Protein AF-A0A735GF55-F1 (afdb_monomer_lite)

Sequence (77 aa):
MSSFYYIQPDLKNDTNASFLNALEIFSNKKQMQVYAIKNPLGENKYNYDRDDILVLLSPGYKITFVSFDVDEEEFND

Organism: NCBI:txid593905

Foldseek 3Di:
DDQLEEEDPPLDDPLCPVVNVVVSVVCRVVVWRKYKAQDPDPDPPDDDPDSQWIWIDTPPDDIDIDGSDPPPVVVVD

Radius of gyration: 13.3 Å; chains: 1; bounding box: 25×29×39 Å

pLDDT: mean 83.46, std 14.73, range [45.69, 97.06]

Structure (mmCIF, N/CA/C/O backbone):
data_AF-A0A735GF55-F1
#
_entry.id   AF-A0A735GF55-F1
#
loop_
_atom_site.group_PDB
_atom_site.id
_atom_site.type_symbol
_atom_site.label_atom_id
_atom_site.label_alt_id
_atom_site.label_comp_id
_atom_site.label_asym_id
_atom_site.label_entity_id
_atom_site.label_seq_id
_atom_site.pdbx_PDB_ins_code
_atom_site.Cartn_x
_atom_site.Cartn_y
_atom_site.Cartn_z
_atom_site.occupancy
_atom_site.B_iso_or_equiv
_atom_site.auth_seq_id
_atom_site.auth_comp_id
_atom_site.auth_asym_id
_atom_site.auth_atom_id
_atom_site.pdbx_PDB_model_num
ATOM 1 N N . MET A 1 1 ? -0.405 10.252 20.093 1.00 45.97 1 MET A N 1
ATOM 2 C CA . MET A 1 1 ? -1.430 10.143 19.035 1.00 45.97 1 MET A CA 1
ATOM 3 C C . MET A 1 1 ? -1.263 8.782 18.389 1.00 45.97 1 MET A C 1
ATOM 5 O O . MET A 1 1 ? -0.159 8.485 17.958 1.00 45.97 1 MET A O 1
ATOM 9 N N . SER A 1 2 ? -2.292 7.939 18.396 1.00 66.06 2 SER A N 1
ATOM 10 C CA . SER A 1 2 ? -2.302 6.692 17.624 1.00 66.06 2 SER A CA 1
ATOM 11 C C . SER A 1 2 ? -2.707 7.018 16.185 1.00 66.06 2 SER A C 1
ATOM 13 O O . SER A 1 2 ? -3.775 7.591 15.981 1.00 66.06 2 SER A O 1
ATOM 15 N N . SER A 1 3 ? -1.8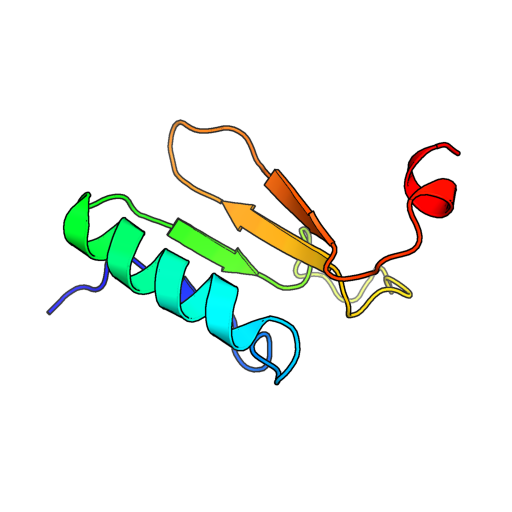53 6.706 15.210 1.00 87.19 3 SER A N 1
ATOM 16 C CA . SER A 1 3 ? -2.199 6.804 13.787 1.00 87.19 3 SER A CA 1
ATOM 17 C C . SER A 1 3 ? -3.064 5.606 13.394 1.00 87.19 3 SER A C 1
ATOM 19 O O . SER A 1 3 ? -2.774 4.487 13.814 1.00 87.19 3 SER A O 1
ATOM 21 N N . PHE A 1 4 ? -4.094 5.825 12.576 1.00 95.69 4 PHE A N 1
ATOM 22 C CA . PHE A 1 4 ? -4.869 4.741 11.952 1.00 95.69 4 PHE A CA 1
ATOM 23 C C . PHE A 1 4 ? -4.189 4.187 10.692 1.00 95.69 4 PHE A C 1
ATOM 25 O O . PHE A 1 4 ? -4.755 3.365 9.974 1.00 95.69 4 PHE A O 1
ATOM 32 N N . TYR A 1 5 ? -2.967 4.633 10.412 1.00 96.25 5 TYR A N 1
ATOM 33 C CA . TYR A 1 5 ? -2.196 4.245 9.249 1.00 96.25 5 TYR A CA 1
ATOM 34 C C . TYR A 1 5 ? -0.878 3.602 9.651 1.00 96.25 5 TYR A C 1
ATOM 36 O O . TYR A 1 5 ? -0.142 4.138 10.481 1.00 96.25 5 TYR A O 1
ATOM 44 N N . TYR A 1 6 ? -0.566 2.486 9.008 1.00 95.50 6 TYR A N 1
ATOM 45 C CA . TYR A 1 6 ? 0.754 1.886 9.020 1.00 95.50 6 TYR A CA 1
ATOM 46 C C . TYR A 1 6 ? 1.249 1.718 7.589 1.00 95.50 6 TYR A C 1
ATOM 48 O O . TYR A 1 6 ? 0.524 1.227 6.724 1.00 95.50 6 TYR A O 1
ATOM 56 N N . ILE A 1 7 ? 2.511 2.064 7.381 1.00 94.06 7 ILE A N 1
ATOM 57 C CA . ILE A 1 7 ? 3.250 1.770 6.165 1.00 94.06 7 ILE A CA 1
ATOM 58 C C . ILE A 1 7 ? 4.505 0.987 6.541 1.00 94.06 7 ILE A C 1
ATOM 60 O O . ILE A 1 7 ? 5.223 1.362 7.471 1.00 94.06 7 ILE A O 1
ATOM 64 N N . GLN A 1 8 ? 4.759 -0.108 5.830 1.00 91.69 8 GLN A N 1
ATOM 65 C CA . GLN A 1 8 ? 6.007 -0.844 5.971 1.00 91.69 8 GLN A CA 1
ATOM 66 C C . GLN A 1 8 ? 7.197 0.066 5.608 1.00 91.69 8 GLN A C 1
ATOM 68 O O . GLN A 1 8 ? 7.114 0.801 4.619 1.00 91.69 8 GLN A O 1
ATOM 73 N N . PRO A 1 9 ? 8.305 0.033 6.374 1.00 89.00 9 PRO A N 1
ATOM 74 C CA . PRO A 1 9 ? 9.524 0.748 6.009 1.00 89.00 9 PRO A CA 1
ATOM 75 C C . PRO A 1 9 ? 9.943 0.461 4.563 1.00 89.00 9 PRO A C 1
ATOM 77 O O . PRO A 1 9 ? 9.756 -0.652 4.073 1.00 89.00 9 PRO A O 1
ATOM 80 N N . ASP A 1 10 ? 10.471 1.484 3.892 1.00 86.94 10 ASP A N 1
ATOM 81 C CA . ASP A 1 10 ? 10.986 1.426 2.515 1.00 86.94 10 ASP A CA 1
ATOM 82 C C . ASP A 1 10 ? 9.952 1.084 1.421 1.00 86.94 10 ASP A C 1
ATOM 84 O O . ASP A 1 10 ? 10.308 0.956 0.253 1.00 86.94 10 ASP A O 1
ATOM 88 N N . LEU A 1 11 ? 8.656 0.995 1.756 1.00 89.12 11 LEU A N 1
ATOM 89 C CA . LEU A 1 11 ? 7.589 0.774 0.768 1.00 89.12 11 LEU A CA 1
ATOM 90 C C . LEU A 1 11 ? 7.317 2.010 -0.103 1.00 89.12 11 LEU A C 1
ATOM 92 O O . LEU A 1 11 ? 6.891 1.897 -1.253 1.00 89.12 11 LEU A O 1
ATOM 96 N N . LYS A 1 12 ? 7.505 3.204 0.464 1.00 91.81 12 LYS A N 1
ATOM 97 C CA . LYS A 1 12 ? 7.198 4.467 -0.207 1.00 91.81 12 LYS A CA 1
ATOM 98 C C . LYS A 1 12 ? 8.331 4.862 -1.149 1.00 91.81 12 LYS A C 1
ATOM 100 O O . LYS A 1 12 ? 9.471 4.993 -0.715 1.00 91.81 12 LYS A O 1
AT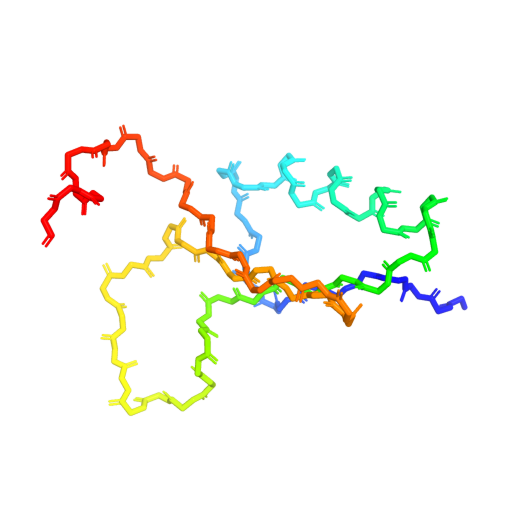OM 105 N N . ASN A 1 13 ? 7.987 5.138 -2.397 1.00 91.69 13 ASN A N 1
ATOM 106 C CA . ASN A 1 13 ? 8.876 5.639 -3.440 1.00 91.69 13 ASN A CA 1
ATOM 107 C C . ASN A 1 13 ? 8.190 6.776 -4.217 1.00 91.69 13 ASN A C 1
ATOM 109 O O . ASN A 1 13 ? 7.047 7.136 -3.926 1.00 91.69 13 ASN A O 1
ATOM 113 N N . ASP A 1 14 ? 8.878 7.353 -5.201 1.00 92.56 14 ASP A N 1
ATOM 114 C CA . ASP A 1 14 ? 8.353 8.486 -5.974 1.00 92.56 14 ASP A CA 1
ATOM 115 C C . ASP A 1 14 ? 7.082 8.135 -6.768 1.00 92.56 14 ASP A C 1
ATOM 117 O O . ASP A 1 14 ? 6.205 8.985 -6.932 1.00 92.56 14 ASP A O 1
ATOM 121 N N . THR A 1 15 ? 6.937 6.877 -7.191 1.00 90.62 15 THR A N 1
ATOM 122 C CA . THR A 1 15 ? 5.785 6.389 -7.962 1.00 90.62 15 THR A CA 1
ATOM 123 C C . THR A 1 15 ? 4.515 6.311 -7.113 1.00 90.62 15 THR A C 1
ATOM 125 O O . THR A 1 15 ? 3.449 6.750 -7.541 1.00 90.62 15 THR A O 1
ATOM 128 N N . ASN A 1 16 ? 4.608 5.787 -5.887 1.00 92.19 16 ASN A N 1
ATOM 129 C CA . ASN A 1 16 ? 3.444 5.508 -5.036 1.00 92.19 16 ASN A CA 1
ATOM 130 C C . ASN A 1 16 ? 3.218 6.537 -3.908 1.00 92.19 16 ASN A C 1
ATOM 132 O O . ASN A 1 16 ? 2.217 6.465 -3.184 1.00 92.19 16 ASN A O 1
ATOM 136 N N . ALA A 1 17 ? 4.111 7.522 -3.750 1.00 94.31 17 ALA A N 1
ATOM 137 C CA . ALA A 1 17 ? 4.068 8.486 -2.651 1.00 94.31 17 ALA A CA 1
ATOM 138 C C . ALA A 1 17 ? 2.745 9.255 -2.559 1.00 94.31 17 ALA A C 1
ATOM 140 O O . ALA A 1 17 ? 2.229 9.455 -1.456 1.00 94.31 17 ALA A O 1
ATOM 141 N N . SER A 1 18 ? 2.199 9.694 -3.695 1.00 95.19 18 SER A N 1
ATOM 142 C CA . SER A 1 18 ? 0.944 10.453 -3.750 1.00 95.19 18 SER A CA 1
ATOM 143 C C . SER A 1 18 ? -0.237 9.625 -3.235 1.00 95.19 18 SER A C 1
ATOM 145 O O . SER A 1 18 ? -1.008 10.102 -2.398 1.00 95.19 18 SER A O 1
ATOM 147 N N . PHE A 1 19 ? -0.326 8.363 -3.659 1.00 95.19 19 PHE A N 1
ATOM 148 C CA . PHE A 1 19 ? -1.344 7.412 -3.227 1.00 95.19 19 PHE A CA 1
ATOM 149 C C . PHE A 1 19 ? -1.246 7.116 -1.726 1.00 95.19 19 PHE A C 1
ATOM 151 O O . PHE A 1 19 ? -2.235 7.243 -1.006 1.00 95.19 19 PHE A O 1
ATOM 158 N N . LEU A 1 20 ? -0.048 6.794 -1.229 1.00 95.38 20 LEU A N 1
ATOM 159 C CA . LEU A 1 20 ? 0.175 6.457 0.182 1.00 95.38 20 LEU A CA 1
ATOM 160 C C . LEU A 1 20 ? -0.109 7.640 1.119 1.00 95.38 20 LEU A C 1
ATOM 162 O O . LEU A 1 20 ? -0.689 7.451 2.187 1.00 95.38 20 LEU A O 1
ATOM 166 N N . ASN A 1 21 ? 0.230 8.867 0.705 1.00 96.31 21 ASN A N 1
ATOM 167 C CA . ASN A 1 21 ? -0.127 10.083 1.444 1.00 96.31 21 ASN A CA 1
ATOM 168 C C . ASN A 1 21 ? -1.649 10.281 1.514 1.00 96.31 21 ASN A C 1
ATOM 170 O O . ASN A 1 21 ? -2.192 10.626 2.564 1.00 96.31 21 ASN A O 1
ATOM 174 N N . ALA A 1 22 ? -2.356 10.065 0.400 1.00 96.88 22 ALA A N 1
ATOM 175 C CA . ALA A 1 22 ? -3.812 10.159 0.377 1.00 96.88 22 ALA A CA 1
ATOM 176 C C . ALA A 1 22 ? -4.460 9.092 1.275 1.00 96.88 22 ALA A C 1
ATOM 178 O O . ALA A 1 22 ? -5.438 9.382 1.970 1.00 96.88 22 ALA A O 1
ATOM 179 N N . LEU A 1 23 ? -3.887 7.885 1.308 1.00 95.56 23 LEU A N 1
ATOM 180 C CA . LEU A 1 23 ? -4.343 6.785 2.153 1.00 95.56 23 LEU A CA 1
ATOM 181 C C . LEU A 1 23 ? -4.190 7.098 3.647 1.00 95.56 23 LEU A C 1
ATOM 183 O O . LEU A 1 23 ? -5.099 6.815 4.426 1.00 95.56 23 LEU A O 1
ATOM 187 N N . GLU A 1 24 ? -3.079 7.725 4.041 1.00 96.62 24 GLU A N 1
ATOM 188 C CA . GLU A 1 24 ? -2.846 8.186 5.414 1.00 96.62 24 GLU A CA 1
ATOM 189 C C . GLU A 1 24 ? -3.873 9.237 5.853 1.00 96.62 24 GLU A C 1
ATOM 191 O O . GLU A 1 24 ? -4.422 9.179 6.957 1.00 96.62 24 GLU A O 1
ATOM 196 N N . ILE A 1 25 ? -4.166 10.206 4.984 1.00 97.06 25 ILE A N 1
ATOM 197 C CA . ILE A 1 25 ? -5.185 11.223 5.262 1.00 97.06 25 ILE A CA 1
ATOM 198 C C . ILE A 1 25 ? -6.560 10.557 5.387 1.00 97.06 25 ILE A C 1
ATOM 200 O O . ILE A 1 25 ? -7.331 10.875 6.297 1.00 97.06 25 ILE A O 1
ATOM 204 N N . PHE A 1 26 ? -6.874 9.623 4.487 1.00 95.94 26 PHE A N 1
ATOM 205 C CA . PHE A 1 26 ? -8.135 8.893 4.482 1.00 95.94 26 PHE A CA 1
ATOM 206 C C . PHE A 1 26 ? -8.338 8.065 5.755 1.00 95.94 26 PHE A C 1
ATOM 208 O O . PHE A 1 26 ? -9.384 8.197 6.396 1.00 95.94 26 PHE A O 1
ATOM 215 N N . SER A 1 27 ? -7.356 7.248 6.141 1.00 96.25 27 SER A N 1
ATOM 216 C CA . SER A 1 27 ? -7.440 6.354 7.302 1.00 96.25 27 SER A CA 1
ATOM 217 C C . SER A 1 27 ? -7.646 7.140 8.595 1.00 96.25 27 SER A C 1
ATOM 219 O O . SER A 1 27 ? -8.546 6.826 9.374 1.00 96.25 27 SER A O 1
ATOM 221 N N . ASN A 1 28 ? -6.910 8.240 8.775 1.00 96.00 28 ASN A N 1
ATOM 222 C CA . ASN A 1 28 ? -7.048 9.107 9.939 1.00 96.00 28 ASN A CA 1
ATOM 223 C C . ASN A 1 28 ? -8.383 9.865 9.943 1.00 96.00 28 ASN A C 1
ATOM 225 O O . ASN A 1 28 ? -9.044 9.936 10.978 1.00 96.00 28 ASN A O 1
ATOM 229 N N . LYS A 1 29 ? -8.840 10.373 8.788 1.00 96.69 29 LYS A N 1
ATOM 230 C CA . LYS A 1 29 ? -10.147 11.044 8.666 1.00 96.69 29 LYS A CA 1
ATOM 231 C C . LYS A 1 29 ? -11.316 10.099 8.952 1.00 96.69 29 LYS A C 1
ATOM 233 O O . LYS A 1 29 ? -12.336 10.531 9.483 1.00 96.69 29 LYS A O 1
ATOM 238 N N . LYS A 1 30 ? -11.199 8.831 8.555 1.00 95.44 30 LYS A N 1
ATOM 239 C CA . LYS A 1 30 ? -12.238 7.808 8.732 1.00 95.44 30 LYS A CA 1
ATOM 240 C C . LYS A 1 30 ? -12.101 7.008 10.023 1.00 95.44 30 LYS A C 1
ATOM 242 O O . LYS A 1 30 ? -12.988 6.209 10.298 1.00 95.44 30 LYS A O 1
ATOM 247 N N . GLN A 1 31 ? -11.027 7.219 10.787 1.00 95.38 31 GLN A N 1
ATOM 248 C CA . GLN A 1 31 ? -10.665 6.392 11.943 1.00 95.38 31 GLN A CA 1
ATOM 249 C C . GLN A 1 31 ? -10.655 4.896 11.596 1.00 95.38 31 GLN A C 1
ATOM 251 O O . GLN A 1 31 ? -11.125 4.047 12.352 1.00 95.38 31 GLN A O 1
ATOM 256 N N . MET A 1 32 ? -10.155 4.584 10.401 1.00 94.88 32 MET A N 1
ATOM 257 C CA . MET A 1 32 ? -10.120 3.238 9.851 1.00 94.88 32 MET A CA 1
ATOM 258 C C . MET A 1 32 ? -8.686 2.756 9.851 1.00 94.88 32 MET A C 1
ATOM 260 O O . MET A 1 32 ? -7.845 3.354 9.189 1.00 94.88 32 MET A O 1
ATOM 264 N N . GLN A 1 33 ? -8.425 1.656 10.550 1.00 96.56 33 GLN A N 1
ATOM 265 C CA . GLN A 1 33 ? -7.100 1.063 10.555 1.00 96.56 33 GLN A CA 1
ATOM 266 C C . GLN A 1 33 ? -6.751 0.529 9.160 1.00 96.56 33 GLN A C 1
ATOM 268 O O . GLN A 1 33 ? -7.447 -0.345 8.639 1.00 96.56 33 GLN A O 1
ATOM 273 N N . VAL A 1 34 ? -5.670 1.040 8.578 1.00 96.38 34 VAL A N 1
ATOM 274 C CA . VAL A 1 34 ? -5.155 0.627 7.270 1.00 96.38 34 VAL A CA 1
ATOM 275 C C . VAL A 1 34 ? -3.666 0.319 7.377 1.00 96.38 34 VAL A C 1
ATOM 277 O O . VAL A 1 34 ? -2.911 1.071 7.995 1.00 96.38 34 VAL A O 1
ATOM 280 N N . TYR A 1 35 ? -3.252 -0.783 6.761 1.00 95.25 35 TYR A N 1
ATOM 281 C CA . TYR A 1 35 ? -1.861 -1.205 6.647 1.00 95.25 35 TYR A CA 1
ATOM 282 C C . TYR A 1 35 ? -1.485 -1.296 5.169 1.00 95.25 35 TYR A C 1
ATOM 284 O O . TYR A 1 35 ? -2.213 -1.923 4.401 1.00 95.25 35 TYR A O 1
ATOM 292 N N . ALA A 1 36 ? -0.355 -0.705 4.792 1.00 94.19 36 ALA A N 1
ATOM 293 C CA . ALA A 1 36 ? 0.275 -0.876 3.488 1.00 94.19 36 ALA A CA 1
ATOM 294 C C . ALA A 1 36 ? 1.58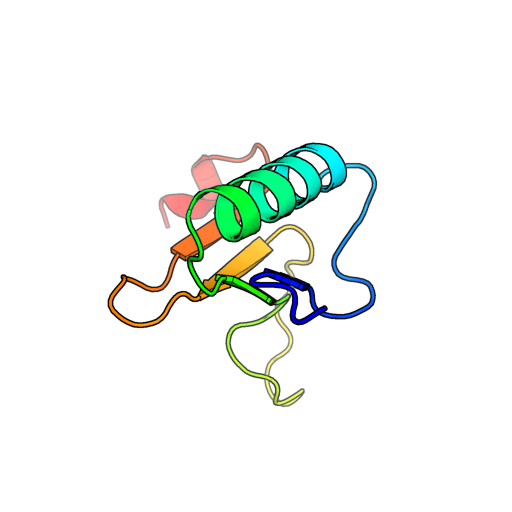7 -1.654 3.658 1.00 94.19 36 ALA A C 1
ATOM 296 O O . ALA A 1 36 ? 2.472 -1.218 4.402 1.00 94.19 36 ALA A O 1
ATOM 297 N N . ILE A 1 37 ? 1.702 -2.807 2.996 1.00 91.38 37 ILE A N 1
ATOM 298 C CA . ILE A 1 37 ? 2.866 -3.707 3.075 1.00 91.3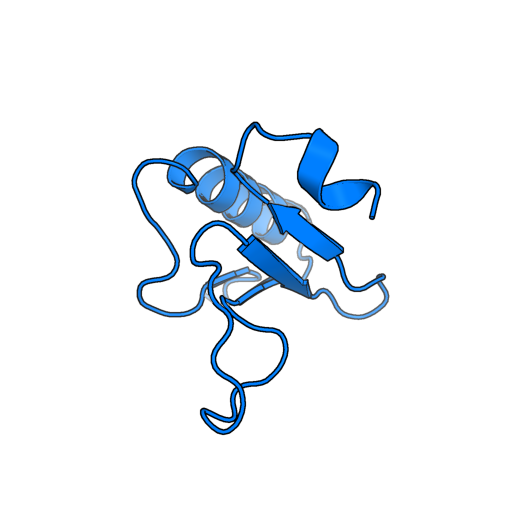8 37 ILE A CA 1
ATOM 299 C C . ILE A 1 37 ? 3.341 -4.108 1.674 1.00 91.38 37 ILE A C 1
ATOM 301 O O . ILE A 1 37 ? 2.542 -4.118 0.741 1.00 91.38 37 ILE A O 1
ATOM 305 N N . LYS A 1 38 ? 4.630 -4.441 1.528 1.00 84.38 38 LYS A N 1
ATOM 306 C CA . LYS A 1 38 ? 5.237 -4.787 0.229 1.00 84.38 38 LYS A CA 1
ATOM 307 C C 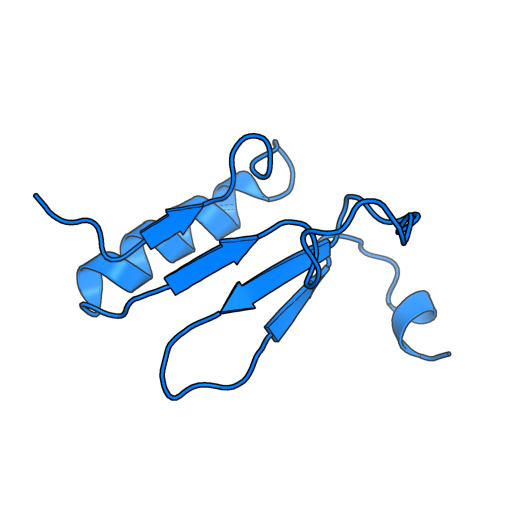. LYS A 1 38 ? 4.739 -6.136 -0.288 1.00 84.38 38 LYS A C 1
ATOM 309 O O . LYS A 1 38 ? 4.260 -6.233 -1.404 1.00 84.38 38 LYS A O 1
ATOM 314 N N . ASN A 1 39 ? 4.775 -7.157 0.567 1.00 74.06 39 ASN A N 1
ATOM 315 C CA . ASN A 1 39 ? 4.445 -8.532 0.197 1.00 74.06 39 ASN A CA 1
ATOM 316 C C . ASN A 1 39 ? 3.420 -9.126 1.173 1.00 74.06 39 ASN A C 1
ATOM 318 O O . ASN A 1 39 ? 3.491 -8.844 2.372 1.00 74.06 39 ASN A O 1
ATOM 322 N N . PRO A 1 40 ? 2.496 -9.986 0.702 1.00 61.97 40 PRO A N 1
ATOM 323 C CA . PRO A 1 40 ? 1.476 -10.605 1.553 1.00 61.97 40 PRO A CA 1
ATOM 324 C C . PRO A 1 40 ? 2.071 -11.564 2.596 1.00 61.97 40 PRO A C 1
ATOM 326 O O . PRO A 1 40 ? 1.444 -11.831 3.619 1.00 61.97 40 PRO A O 1
ATOM 329 N N . LEU A 1 41 ? 3.281 -12.076 2.350 1.00 62.16 41 LEU A N 1
ATOM 330 C CA . LEU A 1 41 ? 4.011 -12.969 3.242 1.00 62.16 41 LEU A CA 1
ATOM 331 C C . LEU A 1 41 ? 5.335 -12.308 3.636 1.00 62.16 41 LEU A C 1
ATOM 333 O O . LEU A 1 41 ? 6.137 -11.963 2.774 1.00 62.16 41 LEU A O 1
ATOM 337 N N . GLY A 1 42 ? 5.573 -12.157 4.940 1.00 58.06 42 GLY A N 1
ATOM 338 C CA . GLY A 1 42 ? 6.835 -11.639 5.487 1.00 58.06 42 GLY A CA 1
ATOM 339 C C . GLY A 1 42 ? 7.981 -12.659 5.495 1.00 58.06 42 GLY A C 1
ATOM 340 O O . GLY A 1 42 ? 9.067 -12.354 5.981 1.00 58.06 42 GLY A O 1
ATOM 341 N N . GLU A 1 43 ? 7.751 -13.877 4.997 1.00 59.53 43 GLU A N 1
ATOM 342 C CA . GLU A 1 43 ? 8.807 -14.875 4.837 1.00 59.53 43 GLU A CA 1
ATOM 343 C C . GLU A 1 43 ? 9.570 -14.641 3.528 1.00 59.53 43 GLU A C 1
ATOM 345 O O . GLU A 1 43 ? 9.013 -14.795 2.443 1.00 59.53 43 GLU A O 1
ATOM 350 N N . ASN A 1 44 ? 10.884 -14.413 3.627 1.00 59.94 44 ASN A N 1
ATOM 351 C CA . ASN A 1 44 ? 11.826 -14.360 2.492 1.00 59.94 44 ASN A CA 1
ATOM 352 C C . ASN A 1 44 ? 11.989 -15.707 1.753 1.00 59.94 44 ASN A C 1
ATOM 354 O O . ASN A 1 44 ? 12.936 -15.899 0.996 1.00 59.94 44 ASN A O 1
ATOM 358 N N . LYS A 1 45 ? 11.112 -16.685 2.008 1.00 62.62 45 LYS A N 1
ATOM 359 C CA . LYS A 1 45 ? 11.124 -17.979 1.322 1.00 62.62 45 LYS A CA 1
ATOM 360 C C . LYS A 1 45 ? 10.638 -17.854 -0.125 1.00 62.62 45 LYS A C 1
ATOM 362 O O . LYS A 1 45 ? 10.977 -18.698 -0.949 1.00 62.62 45 LYS A O 1
ATOM 367 N N . TYR A 1 46 ? 9.869 -16.806 -0.418 1.00 61.41 46 TYR A N 1
ATOM 368 C CA . TYR A 1 46 ? 9.347 -16.510 -1.744 1.00 61.41 46 TYR A CA 1
ATOM 369 C C . TYR A 1 46 ? 9.898 -15.166 -2.208 1.00 61.41 46 TYR A C 1
ATOM 371 O O . TYR A 1 46 ? 9.631 -14.133 -1.594 1.00 61.41 46 TYR A O 1
ATOM 379 N N . ASN A 1 47 ? 10.674 -15.197 -3.288 1.00 60.41 47 ASN A N 1
ATOM 380 C CA . ASN A 1 47 ? 11.065 -13.990 -3.998 1.00 60.41 47 ASN A CA 1
ATOM 381 C C . ASN A 1 47 ? 9.942 -13.647 -4.971 1.00 60.41 47 ASN A C 1
ATOM 383 O O . ASN A 1 47 ? 9.625 -14.441 -5.855 1.00 60.41 47 ASN A O 1
ATOM 387 N N . TYR A 1 48 ? 9.336 -12.484 -4.772 1.00 67.31 48 TYR A N 1
ATOM 388 C CA . TYR A 1 48 ? 8.436 -11.885 -5.744 1.00 67.31 48 TYR A CA 1
ATOM 389 C C . TYR A 1 48 ? 9.288 -10.997 -6.647 1.00 67.31 48 TYR A C 1
ATOM 391 O O . TYR A 1 48 ? 10.035 -10.165 -6.140 1.00 67.31 48 TYR A O 1
ATOM 399 N N . ASP A 1 49 ? 9.191 -11.177 -7.961 1.00 65.88 49 ASP A N 1
ATOM 400 C CA . ASP A 1 49 ? 9.954 -10.402 -8.956 1.00 65.88 49 ASP A CA 1
ATOM 401 C C . ASP A 1 49 ? 9.291 -9.042 -9.265 1.00 65.88 49 ASP A C 1
ATOM 403 O O . ASP A 1 49 ? 9.382 -8.508 -10.363 1.00 65.88 49 ASP A O 1
ATOM 407 N N . ARG A 1 50 ? 8.530 -8.519 -8.296 1.00 68.00 50 ARG A N 1
ATOM 408 C CA . ARG A 1 50 ? 7.664 -7.343 -8.424 1.00 68.00 50 ARG A CA 1
ATOM 409 C C . ARG A 1 50 ? 7.865 -6.440 -7.218 1.00 68.00 50 ARG A C 1
ATOM 411 O O . ARG A 1 50 ? 7.544 -6.816 -6.090 1.00 68.00 50 ARG A O 1
ATOM 418 N N . ASP A 1 51 ? 8.375 -5.242 -7.474 1.00 73.56 51 ASP A N 1
ATOM 419 C CA . ASP A 1 51 ? 8.573 -4.182 -6.476 1.00 73.56 51 ASP A CA 1
ATOM 420 C C . ASP A 1 51 ? 7.531 -3.052 -6.601 1.00 73.56 51 ASP A C 1
ATOM 422 O O . ASP A 1 51 ? 7.494 -2.131 -5.783 1.00 73.56 51 ASP A O 1
ATOM 426 N N . ASP A 1 52 ? 6.678 -3.133 -7.620 1.00 79.75 52 ASP A N 1
ATOM 427 C CA . ASP A 1 52 ? 5.622 -2.190 -7.994 1.00 79.75 52 ASP A CA 1
ATOM 428 C C . ASP A 1 52 ? 4.269 -2.502 -7.335 1.00 79.75 52 ASP A C 1
ATOM 430 O O . ASP A 1 52 ? 3.326 -1.724 -7.471 1.00 79.75 52 ASP A O 1
ATOM 434 N N . ILE A 1 53 ? 4.160 -3.626 -6.624 1.00 84.94 53 ILE A N 1
ATOM 435 C CA . ILE A 1 53 ? 2.924 -4.070 -5.980 1.00 84.94 53 ILE A CA 1
ATOM 436 C C . ILE A 1 53 ? 2.982 -3.768 -4.483 1.00 84.94 53 ILE A C 1
ATOM 438 O O . ILE A 1 53 ? 4.001 -3.956 -3.819 1.00 84.94 53 ILE A O 1
ATOM 442 N N . LEU A 1 54 ? 1.853 -3.335 -3.925 1.00 89.75 54 LEU A N 1
ATOM 443 C CA . LEU A 1 54 ? 1.625 -3.342 -2.486 1.00 89.75 54 LEU A CA 1
ATOM 444 C C . LEU A 1 54 ? 0.315 -4.028 -2.125 1.00 89.75 54 LEU A C 1
ATOM 446 O O . LEU A 1 54 ? -0.617 -4.131 -2.926 1.00 89.75 54 LEU A O 1
ATOM 450 N N . VAL A 1 55 ? 0.231 -4.452 -0.870 1.00 91.69 55 VAL A N 1
ATOM 451 C CA . VAL A 1 55 ? -0.965 -5.048 -0.282 1.00 91.69 55 VAL A CA 1
ATOM 452 C C . VAL A 1 55 ? -1.554 -4.090 0.742 1.00 91.69 55 VAL A C 1
ATOM 454 O O . VAL A 1 55 ? -0.867 -3.634 1.661 1.00 91.69 55 VAL A O 1
ATOM 457 N N . LEU A 1 56 ? -2.847 -3.810 0.597 1.00 94.06 56 LEU A N 1
ATOM 458 C CA . LEU A 1 56 ? -3.639 -3.071 1.567 1.00 94.06 56 LEU A CA 1
ATOM 459 C C . LEU A 1 56 ? -4.451 -4.025 2.432 1.00 94.06 56 LEU A C 1
ATOM 461 O O . LEU A 1 56 ? -5.197 -4.873 1.934 1.00 94.06 56 LEU A O 1
ATOM 465 N N . LEU A 1 57 ? -4.338 -3.830 3.742 1.00 94.56 57 LEU A N 1
ATOM 466 C CA . LEU A 1 57 ? -5.088 -4.571 4.745 1.00 94.56 57 LEU A CA 1
ATOM 467 C C . LEU A 1 57 ? -5.895 -3.596 5.598 1.00 94.56 57 LEU A C 1
ATOM 469 O O . LEU A 1 57 ? -5.376 -2.581 6.063 1.00 94.56 57 LEU A O 1
ATOM 473 N N . SER A 1 58 ? -7.158 -3.929 5.847 1.00 94.69 58 SER A N 1
ATOM 474 C CA . SER A 1 58 ? -7.992 -3.231 6.822 1.00 94.69 58 SER A CA 1
ATOM 475 C C . SER A 1 58 ? -8.938 -4.226 7.502 1.00 94.69 58 SER A C 1
ATOM 477 O O . SER A 1 58 ? -9.581 -5.018 6.805 1.00 94.69 58 SER A O 1
ATOM 479 N N . PRO A 1 59 ? -9.035 -4.238 8.846 1.00 93.56 59 PRO A N 1
ATOM 480 C CA . PRO A 1 59 ? -9.928 -5.151 9.553 1.00 93.56 59 PRO A CA 1
ATOM 481 C C . PRO A 1 59 ? -11.384 -5.007 9.091 1.00 93.56 59 PRO A C 1
ATOM 483 O O . PRO A 1 59 ? -11.924 -3.904 9.055 1.00 93.56 59 PRO A O 1
ATOM 486 N N . GLY A 1 60 ? -12.031 -6.129 8.763 1.00 94.69 60 GLY A N 1
ATOM 487 C CA . GLY A 1 60 ? -13.419 -6.150 8.284 1.00 94.69 60 GLY A CA 1
ATOM 488 C C . GLY A 1 60 ? -13.594 -5.879 6.784 1.00 94.69 60 GLY A C 1
ATOM 489 O O . GLY A 1 60 ? -14.729 -5.862 6.311 1.00 94.69 60 GLY A O 1
ATOM 490 N N . TYR A 1 61 ? -12.501 -5.714 6.033 1.00 93.31 61 TYR A N 1
ATOM 491 C CA . TYR A 1 61 ? -12.513 -5.500 4.584 1.00 93.31 61 TYR A CA 1
ATOM 492 C C . TYR A 1 61 ? -11.730 -6.588 3.842 1.00 93.31 61 TYR A C 1
ATOM 494 O O . TYR A 1 61 ? -11.018 -7.398 4.437 1.00 93.31 61 TYR A O 1
ATOM 502 N N . LYS A 1 62 ? -11.893 -6.616 2.515 1.00 92.94 62 LYS A N 1
ATOM 503 C CA . LYS A 1 62 ? -11.123 -7.497 1.632 1.00 92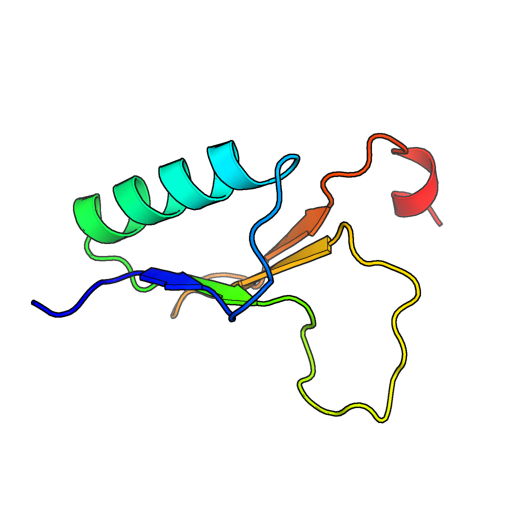.94 62 LYS A CA 1
ATOM 504 C C . LYS A 1 62 ? -9.654 -7.065 1.597 1.00 92.94 62 LYS A C 1
ATOM 506 O O . LYS A 1 62 ? -9.350 -5.883 1.734 1.00 92.94 62 LYS A O 1
ATOM 511 N N . ILE A 1 63 ? -8.774 -8.037 1.373 1.00 91.94 63 ILE A N 1
ATOM 512 C CA . ILE A 1 63 ? -7.370 -7.795 1.033 1.00 91.94 63 ILE A CA 1
ATOM 513 C C . ILE A 1 63 ? -7.325 -7.242 -0.392 1.00 91.94 63 ILE A C 1
ATOM 515 O O . ILE A 1 63 ? -7.960 -7.813 -1.281 1.00 91.94 63 ILE A O 1
ATOM 519 N N . THR A 1 64 ? -6.581 -6.157 -0.601 1.00 91.69 64 THR A N 1
ATOM 520 C CA . THR A 1 64 ? -6.460 -5.508 -1.913 1.00 91.69 64 THR A CA 1
ATOM 521 C C . THR A 1 64 ? -5.003 -5.467 -2.341 1.00 91.69 64 THR A C 1
ATOM 523 O O . THR A 1 64 ? -4.156 -4.995 -1.587 1.00 91.69 64 THR A O 1
ATOM 526 N N . PHE A 1 65 ? -4.732 -5.918 -3.561 1.00 89.38 65 PHE A N 1
ATOM 527 C CA . PHE A 1 65 ? -3.443 -5.757 -4.226 1.00 89.38 65 PHE A CA 1
ATOM 528 C C . PHE A 1 65 ? -3.516 -4.530 -5.129 1.00 89.38 65 PHE A C 1
ATOM 530 O O . PHE A 1 65 ? -4.504 -4.344 -5.839 1.00 89.38 65 PHE A O 1
ATOM 537 N N . VAL A 1 66 ? -2.500 -3.679 -5.063 1.00 89.50 66 VAL A N 1
ATOM 538 C CA . VAL A 1 66 ? -2.391 -2.467 -5.876 1.00 89.50 66 VAL A CA 1
ATOM 539 C C . VAL A 1 66 ? -1.056 -2.535 -6.595 1.00 89.50 66 VAL A C 1
ATOM 541 O O . VAL A 1 66 ? -0.025 -2.507 -5.929 1.00 89.50 66 VAL A O 1
ATOM 544 N N . SER A 1 67 ? -1.085 -2.644 -7.922 1.00 87.75 67 SER A N 1
ATOM 545 C CA . SER A 1 67 ? 0.093 -2.420 -8.762 1.00 87.75 67 SER A CA 1
ATOM 546 C C . SER A 1 67 ? 0.134 -0.953 -9.179 1.00 87.75 67 SER A C 1
ATOM 548 O O . SER A 1 67 ? -0.907 -0.328 -9.400 1.00 87.75 67 SER A O 1
ATOM 550 N N . PHE A 1 68 ? 1.343 -0.405 -9.230 1.00 86.06 68 PHE A N 1
ATOM 551 C CA . PHE A 1 68 ? 1.628 0.908 -9.807 1.00 86.06 68 PHE A CA 1
ATOM 552 C C . PHE A 1 68 ? 2.296 0.803 -11.182 1.00 86.06 68 PHE A C 1
ATOM 554 O O . PHE A 1 68 ? 2.754 1.822 -11.702 1.00 86.06 68 PHE A O 1
ATOM 561 N N . ASP A 1 69 ? 2.363 -0.402 -11.748 1.00 78.94 69 ASP A N 1
ATOM 562 C CA . ASP A 1 69 ? 2.767 -0.616 -13.129 1.00 78.94 69 ASP A CA 1
ATOM 563 C C . ASP A 1 69 ? 1.604 -0.309 -14.086 1.00 78.94 69 ASP A C 1
ATOM 565 O O . ASP A 1 69 ? 0.429 -0.320 -13.711 1.00 78.94 69 ASP A O 1
ATOM 569 N N . VAL A 1 70 ? 1.950 0.039 -15.320 1.00 65.31 70 VAL A N 1
ATOM 570 C CA . VAL A 1 70 ? 1.024 0.486 -16.368 1.00 65.31 70 VAL A CA 1
ATOM 571 C C . VAL A 1 70 ? 0.661 -0.665 -17.314 1.00 65.31 70 VAL A C 1
ATOM 573 O O . VAL A 1 70 ? -0.226 -0.505 -18.151 1.00 65.31 70 VAL A O 1
ATOM 576 N N . ASP A 1 71 ? 1.322 -1.819 -17.194 1.00 68.25 71 ASP A N 1
ATOM 577 C CA . ASP A 1 71 ? 1.115 -2.948 -18.098 1.00 68.25 71 ASP A CA 1
ATOM 578 C C . ASP A 1 71 ? -0.090 -3.810 -17.675 1.00 68.25 71 ASP A C 1
ATOM 580 O O . ASP A 1 71 ? 0.010 -4.777 -16.917 1.00 68.25 71 ASP A O 1
ATOM 584 N N . GLU A 1 72 ? -1.278 -3.422 -18.150 1.00 62.75 72 GLU A N 1
ATOM 585 C CA . GLU A 1 72 ? -2.536 -4.141 -17.898 1.00 62.75 72 GLU A CA 1
ATOM 586 C C . GLU A 1 72 ? -2.527 -5.583 -18.442 1.00 62.75 72 GLU A C 1
ATOM 588 O O . GLU A 1 72 ? -3.320 -6.410 -17.983 1.00 62.75 72 GLU A O 1
ATOM 593 N N . GLU A 1 73 ? -1.654 -5.910 -19.404 1.00 65.56 73 GLU A N 1
ATOM 594 C CA . GLU A 1 73 ? -1.584 -7.253 -19.994 1.00 65.56 73 GLU A CA 1
ATOM 595 C C . GLU A 1 73 ? -1.119 -8.307 -18.979 1.00 65.56 73 GLU A C 1
ATOM 597 O O . GLU A 1 73 ? -1.636 -9.423 -18.982 1.00 65.56 73 GLU A O 1
ATOM 602 N N . GLU A 1 74 ? -0.248 -7.945 -18.033 1.00 59.38 74 GLU A N 1
ATOM 603 C CA . GLU A 1 74 ? 0.286 -8.880 -17.034 1.00 59.38 74 GLU A CA 1
ATOM 604 C C . GLU A 1 74 ? -0.724 -9.309 -15.956 1.00 59.38 74 GLU A C 1
ATOM 606 O O . GLU A 1 74 ? -0.456 -10.246 -15.207 1.00 59.38 74 GLU A O 1
ATOM 611 N N . PHE A 1 75 ? -1.879 -8.646 -15.853 1.00 58.22 75 PHE A N 1
ATOM 612 C CA . PHE A 1 75 ? -2.958 -9.050 -14.942 1.00 58.22 75 PHE A CA 1
ATOM 613 C C . PHE A 1 75 ? -3.948 -10.049 -15.564 1.00 58.22 75 PHE A C 1
ATOM 615 O O . PHE A 1 75 ? -4.821 -10.548 -14.849 1.00 58.22 75 PHE A O 1
ATOM 622 N N . ASN A 1 76 ? -3.859 -10.303 -16.876 1.00 59.72 76 ASN A N 1
ATOM 623 C CA . ASN A 1 76 ? -4.827 -11.113 -17.624 1.00 59.72 76 ASN A CA 1
ATOM 624 C C . ASN A 1 76 ? -4.399 -12.575 -17.869 1.00 59.72 76 ASN A C 1
ATOM 626 O O . ASN A 1 76 ? -5.212 -13.331 -18.407 1.00 59.72 76 ASN A O 1
ATOM 630 N N . ASP A 1 77 ? -3.190 -12.968 -17.458 1.00 45.69 77 ASP A N 1
ATOM 631 C CA . ASP A 1 77 ? -2.687 -14.358 -17.460 1.00 45.69 77 ASP A CA 1
ATOM 632 C C . ASP A 1 77 ? -2.677 -14.969 -16.043 1.00 45.69 77 ASP A C 1
ATOM 634 O O . ASP A 1 77 ? -2.889 -16.202 -15.925 1.00 45.69 77 ASP A O 1
#

Secondary structure (DSSP, 8-state):
---SEEE-TT---TTTHHHHHHHHHHHHHHT--EEEES-S---TTS--S-SSEEEEE-TTS--EEEE----GGGG--